Protein AF-A0A6N3XC35-F1 (afdb_monomer_lite)

Foldseek 3Di:
DDDPPDPDPPQDQFHKDFAQDQDQWWWAPDPPTDTDGSVQPDHGFIWGFHDDDPPRDTFTQTPRHTTD

Sequence (68 aa):
MEQADGPCPAFDTGALVRLIQTQPYLKTADPMPMLRPPDLVEMGDEGVVVELRPRNMLAVRFRRGTFL

Radius of gyration: 12.23 Å; chains: 1; bounding box: 24×36×21 Å

Organism: NCBI:txid1608213

Secondary structure (DSSP, 8-state):
------------TT-EEE-SS--SSEEB-SSS--EE-GGGS-TT-EEEEEEEE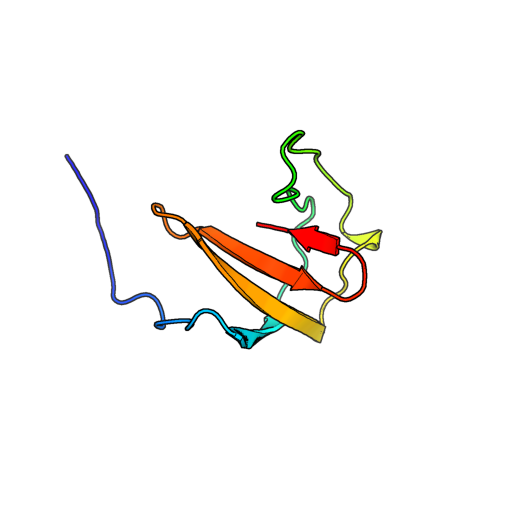TTTEEEEEETTEEE-

InterPro domains:
  IPR021495 Protein CHLORORESPIRATORY REDUCTION 42-like [PF11347] (14-68)
  IPR021495 Protein CHLORORESPIRATORY REDUCTION 42-like [PTHR36799] (12-68)

pLDDT: mean 72.87, std 12.89, range [39.62, 88.5]

Structure (mmCIF, N/CA/C/O backbone):
data_AF-A0A6N3XC35-F1
#
_entry.id   AF-A0A6N3XC35-F1
#
loop_
_atom_site.group_PDB
_atom_site.id
_atom_site.type_symbol
_atom_site.label_atom_id
_atom_site.label_alt_id
_atom_site.label_comp_id
_atom_site.label_asym_id
_atom_site.label_entity_id
_atom_site.label_seq_id
_atom_site.pdbx_PDB_ins_code
_atom_site.Cartn_x
_atom_site.Cartn_y
_atom_site.Cartn_z
_atom_site.occupancy
_atom_site.B_iso_or_equiv
_atom_site.auth_seq_id
_atom_site.auth_comp_id
_atom_site.auth_asym_id
_atom_site.auth_atom_id
_atom_site.pdbx_PDB_model_num
ATOM 1 N N . MET A 1 1 ? 6.884 25.762 11.512 1.00 51.66 1 MET A N 1
ATOM 2 C CA . MET A 1 1 ? 7.314 24.373 11.256 1.00 51.66 1 MET A CA 1
ATOM 3 C C . MET A 1 1 ? 6.290 23.460 11.904 1.00 51.66 1 MET A C 1
ATOM 5 O O . MET A 1 1 ? 5.698 23.884 12.885 1.00 51.66 1 MET A O 1
ATOM 9 N N . GLU A 1 2 ? 6.106 22.269 11.340 1.00 48.50 2 GLU A N 1
ATOM 10 C CA . GLU A 1 2 ? 5.227 21.178 11.790 1.00 48.50 2 GLU A CA 1
ATOM 11 C C . GLU A 1 2 ? 3.777 21.146 11.253 1.00 48.50 2 GLU A C 1
ATOM 13 O O . GLU A 1 2 ? 2.838 21.672 11.839 1.00 48.50 2 GLU A O 1
ATOM 18 N N . GLN A 1 3 ? 3.674 20.403 10.139 1.00 39.62 3 GLN A N 1
ATOM 19 C CA . GLN A 1 3 ? 2.608 19.461 9.761 1.00 39.62 3 GLN A CA 1
ATOM 20 C C . GLN A 1 3 ? 1.355 20.032 9.080 1.00 39.62 3 GLN A C 1
ATOM 22 O O . GLN A 1 3 ? 0.345 20.351 9.699 1.00 39.62 3 GLN A O 1
ATOM 27 N N . ALA A 1 4 ? 1.411 20.036 7.746 1.00 39.75 4 ALA A N 1
ATOM 28 C CA . ALA A 1 4 ? 0.237 19.999 6.887 1.00 39.75 4 ALA A CA 1
ATOM 29 C C . ALA A 1 4 ? -0.389 18.590 6.939 1.00 39.75 4 ALA A C 1
ATOM 31 O O . ALA A 1 4 ? -0.183 17.782 6.037 1.00 39.75 4 ALA A O 1
ATOM 32 N N . ASP A 1 5 ? -1.124 18.285 8.008 1.00 43.31 5 ASP A N 1
ATOM 33 C CA . ASP A 1 5 ? -2.058 17.157 8.028 1.00 43.31 5 ASP A CA 1
ATOM 34 C C . ASP A 1 5 ? -3.359 17.631 7.364 1.00 43.31 5 ASP A C 1
ATOM 36 O O . ASP A 1 5 ? -4.281 18.137 8.001 1.00 43.31 5 ASP A O 1
ATOM 40 N N . GLY A 1 6 ? -3.397 17.580 6.029 1.00 45.84 6 GLY A N 1
ATOM 41 C CA . GLY A 1 6 ? -4.687 17.484 5.348 1.00 45.84 6 GLY A CA 1
ATOM 42 C C . GLY A 1 6 ? -5.339 16.163 5.770 1.00 45.84 6 GLY A C 1
ATOM 43 O O . GLY A 1 6 ? -4.589 15.226 6.046 1.00 45.84 6 GLY A O 1
ATOM 44 N N . PRO A 1 7 ? -6.681 16.055 5.828 1.00 43.19 7 PRO A N 1
ATOM 45 C CA . PRO A 1 7 ? -7.354 14.834 6.255 1.00 43.19 7 PRO A CA 1
ATOM 46 C C . PRO A 1 7 ? -6.956 13.701 5.312 1.00 43.19 7 PRO A C 1
ATOM 48 O O . PRO A 1 7 ? -7.494 13.542 4.216 1.00 43.19 7 PRO A O 1
ATOM 51 N N . CYS A 1 8 ? -5.946 12.942 5.716 1.00 48.66 8 CYS A N 1
ATOM 52 C CA . CYS A 1 8 ? -5.563 11.732 5.031 1.00 48.66 8 CYS A CA 1
ATOM 53 C C . CYS A 1 8 ? -6.698 10.756 5.303 1.00 48.66 8 CYS A C 1
ATOM 55 O O . CYS A 1 8 ? -7.164 10.706 6.445 1.00 48.66 8 CYS A O 1
ATOM 57 N N . PRO A 1 9 ? -7.203 10.039 4.286 1.00 55.94 9 PRO A N 1
ATOM 58 C CA . PRO A 1 9 ? -8.253 9.058 4.507 1.00 55.94 9 PRO A CA 1
ATOM 59 C C . PRO A 1 9 ? -7.807 8.184 5.674 1.00 55.94 9 PRO A C 1
ATOM 61 O O . PRO A 1 9 ? -6.701 7.642 5.646 1.00 55.94 9 PRO A O 1
ATOM 64 N N . ALA A 1 10 ? -8.608 8.180 6.740 1.00 57.12 10 ALA A N 1
ATOM 65 C CA . ALA A 1 10 ? -8.330 7.439 7.954 1.00 57.12 10 ALA A CA 1
ATOM 66 C C . ALA A 1 10 ? -8.361 5.958 7.582 1.00 57.12 10 ALA A C 1
ATOM 68 O O . ALA A 1 10 ? -9.405 5.315 7.593 1.00 57.12 10 ALA A O 1
ATOM 69 N N . PHE A 1 11 ? -7.230 5.444 7.113 1.00 67.75 11 PHE A N 1
ATOM 70 C CA . PHE A 1 11 ? -7.051 4.024 6.949 1.00 67.75 11 PHE A CA 1
ATOM 71 C C . PHE A 1 11 ? -6.953 3.472 8.360 1.00 67.75 11 PHE A C 1
ATOM 73 O O . PHE A 1 11 ? -6.038 3.823 9.097 1.00 67.75 11 PHE A O 1
ATOM 80 N N . ASP A 1 12 ? -7.920 2.662 8.762 1.00 73.81 12 ASP A N 1
ATOM 81 C CA . ASP A 1 12 ? -7.847 1.959 10.031 1.00 73.81 12 ASP A CA 1
ATOM 82 C C . ASP A 1 12 ? -6.839 0.812 9.943 1.00 73.81 12 ASP A C 1
ATOM 84 O O . ASP A 1 12 ? -6.673 0.160 8.907 1.00 73.81 12 ASP A O 1
ATOM 88 N N . THR A 1 13 ? -6.180 0.516 11.057 1.00 80.25 13 THR A N 1
ATOM 89 C CA . THR A 1 13 ? -5.401 -0.713 11.190 1.00 80.25 13 THR A CA 1
ATOM 90 C C . THR A 1 13 ? -6.352 -1.910 11.062 1.00 80.25 13 THR A C 1
ATOM 92 O O . THR A 1 13 ? -7.270 -2.071 11.859 1.00 80.25 13 THR A O 1
ATOM 95 N N . GLY A 1 14 ? -6.152 -2.746 10.048 1.00 82.94 14 GLY A N 1
ATOM 96 C CA . GLY A 1 14 ? -7.041 -3.836 9.644 1.00 82.94 14 GLY A CA 1
ATOM 97 C C . GLY A 1 14 ? -7.858 -3.532 8.386 1.00 82.94 14 GLY A C 1
ATOM 98 O O . GLY A 1 14 ? -8.519 -4.434 7.872 1.00 82.94 14 GLY A O 1
ATOM 99 N N . ALA A 1 15 ? -7.797 -2.306 7.857 1.00 85.06 15 ALA A N 1
ATOM 100 C CA . ALA A 1 15 ? -8.462 -1.954 6.611 1.00 85.06 15 ALA A CA 1
ATOM 101 C C . ALA A 1 15 ? -7.812 -2.664 5.416 1.00 85.06 15 ALA A C 1
ATOM 103 O O . ALA A 1 15 ? -6.585 -2.736 5.297 1.00 85.06 15 ALA A O 1
ATOM 104 N N . LEU A 1 16 ? -8.657 -3.158 4.512 1.00 86.31 16 LEU A N 1
ATOM 105 C CA . LEU A 1 16 ? -8.236 -3.660 3.210 1.00 86.31 16 LEU A CA 1
ATOM 106 C C . LEU A 1 16 ? -7.990 -2.469 2.286 1.00 86.31 16 LEU A C 1
ATOM 108 O O . LEU A 1 16 ? -8.879 -1.652 2.051 1.00 86.31 16 LEU A O 1
ATOM 112 N N . VAL A 1 17 ? -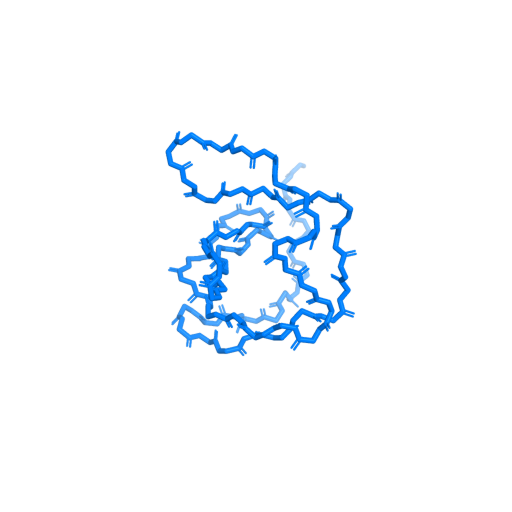6.777 -2.381 1.761 1.00 85.25 17 VAL A N 1
ATOM 113 C CA . VAL A 1 17 ? -6.363 -1.366 0.797 1.00 85.25 17 VAL A CA 1
ATOM 114 C C . VAL A 1 17 ? -5.893 -2.052 -0.471 1.00 85.25 17 VAL A C 1
ATOM 116 O O . VAL A 1 17 ? -5.293 -3.121 -0.435 1.00 85.25 17 VAL A O 1
ATOM 119 N N . ARG A 1 18 ? -6.155 -1.428 -1.614 1.00 86.44 18 ARG A N 1
ATOM 120 C CA . ARG A 1 18 ? -5.705 -1.931 -2.910 1.00 86.44 18 ARG A CA 1
ATOM 121 C C . ARG A 1 18 ? -4.678 -0.983 -3.491 1.00 86.44 18 ARG A C 1
ATOM 123 O O . ARG A 1 18 ? -4.912 0.227 -3.527 1.00 86.44 18 ARG A O 1
ATOM 130 N N . LEU A 1 19 ? -3.563 -1.522 -3.971 1.00 81.94 19 LEU A N 1
ATOM 131 C CA . LEU A 1 19 ? -2.515 -0.718 -4.576 1.00 81.94 19 LEU A CA 1
ATOM 132 C C . LEU A 1 19 ? -3.005 -0.151 -5.915 1.00 81.94 19 LEU A C 1
ATOM 134 O O . LEU A 1 19 ? -3.138 -0.871 -6.898 1.00 81.94 19 LEU A O 1
ATOM 138 N N . ILE A 1 20 ? -3.283 1.151 -5.964 1.00 83.75 20 ILE A N 1
ATOM 139 C CA . ILE A 1 20 ? -3.736 1.826 -7.193 1.00 83.75 20 ILE A CA 1
ATOM 140 C C . ILE A 1 20 ? -2.582 2.254 -8.105 1.00 83.75 20 ILE A C 1
ATOM 142 O O . ILE A 1 20 ? -2.805 2.543 -9.274 1.00 83.75 20 ILE A O 1
ATOM 146 N N . GLN A 1 21 ? -1.361 2.328 -7.575 1.00 79.38 21 GLN A N 1
ATOM 147 C CA . GLN A 1 21 ? -0.159 2.715 -8.309 1.00 79.38 21 GLN A CA 1
ATOM 148 C C . GLN A 1 21 ? 1.038 1.938 -7.772 1.00 79.38 21 GLN A C 1
ATOM 150 O O . GLN A 1 21 ? 1.332 1.989 -6.579 1.00 79.38 21 GLN A O 1
ATOM 155 N N . THR A 1 22 ? 1.759 1.262 -8.660 1.00 72.75 22 THR A N 1
ATOM 156 C CA . THR A 1 22 ? 3.032 0.620 -8.328 1.00 72.75 22 THR A CA 1
ATOM 157 C C . THR A 1 22 ? 4.115 1.665 -8.136 1.00 72.75 22 THR A C 1
ATOM 159 O O . THR A 1 22 ? 4.391 2.457 -9.036 1.00 72.75 22 THR A O 1
ATOM 162 N N . GLN A 1 23 ? 4.752 1.655 -6.970 1.00 69.25 23 GLN A N 1
ATOM 163 C CA . GLN A 1 23 ? 5.945 2.456 -6.722 1.00 69.25 23 GLN A CA 1
ATOM 164 C C . GLN A 1 23 ? 7.171 1.710 -7.262 1.00 69.25 23 GLN A C 1
ATOM 166 O O . GLN A 1 23 ? 7.278 0.507 -7.044 1.00 69.25 23 GLN A O 1
ATOM 171 N N . PRO A 1 24 ? 8.134 2.389 -7.911 1.00 73.19 24 PRO A N 1
ATOM 172 C CA . PRO A 1 24 ? 9.333 1.744 -8.455 1.00 73.19 24 PRO A CA 1
ATOM 173 C C . PRO A 1 24 ? 10.238 1.125 -7.381 1.00 73.19 24 PRO A C 1
ATOM 175 O O . PRO A 1 24 ? 11.138 0.362 -7.717 1.00 73.19 24 PRO A O 1
ATOM 178 N N . TYR A 1 25 ? 10.006 1.446 -6.106 1.00 70.69 25 TYR A N 1
ATOM 179 C CA . TYR A 1 25 ? 10.661 0.840 -4.956 1.00 70.69 25 TYR A CA 1
ATOM 180 C C . TYR A 1 25 ? 9.679 0.814 -3.782 1.00 70.69 25 TYR A C 1
ATOM 182 O O . TYR A 1 25 ? 9.107 1.848 -3.442 1.00 70.69 25 TYR A O 1
ATOM 190 N N . LEU A 1 26 ? 9.511 -0.347 -3.149 1.00 76.12 26 LEU A N 1
ATOM 191 C CA . LEU A 1 26 ? 8.745 -0.495 -1.911 1.00 76.12 26 LEU A CA 1
ATOM 192 C C . LEU A 1 26 ? 9.707 -0.662 -0.739 1.00 76.12 26 LEU A C 1
ATOM 194 O O . LEU A 1 26 ? 10.677 -1.419 -0.824 1.00 76.12 26 LEU A O 1
ATOM 198 N N . LYS A 1 27 ? 9.441 0.014 0.376 1.00 76.50 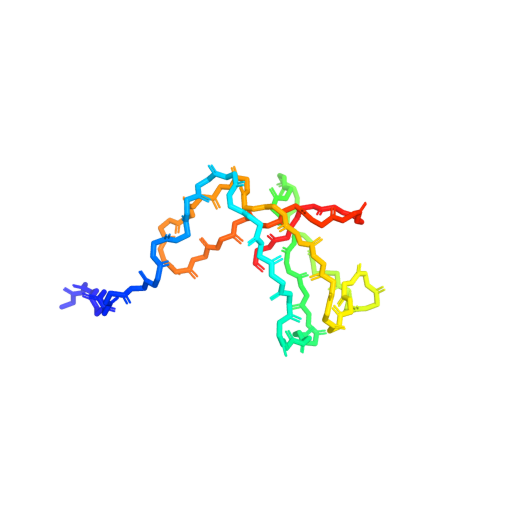27 LYS A N 1
ATOM 199 C CA . LYS A 1 27 ? 10.255 -0.117 1.587 1.00 76.50 27 LYS A CA 1
ATOM 200 C C . LYS A 1 27 ? 9.591 -1.104 2.538 1.00 76.50 27 LYS A C 1
ATOM 202 O O . LYS A 1 27 ? 8.414 -0.959 2.828 1.00 76.50 27 LYS A O 1
ATOM 207 N N . THR A 1 28 ? 10.307 -2.109 3.036 1.00 76.75 28 THR A N 1
ATOM 208 C CA . THR A 1 28 ? 9.718 -3.042 4.014 1.00 76.75 28 THR A CA 1
ATOM 209 C C . THR A 1 28 ? 9.588 -2.414 5.400 1.00 76.75 28 THR A C 1
ATOM 211 O O . THR A 1 28 ? 10.453 -1.648 5.827 1.00 76.75 28 THR A O 1
ATOM 214 N N . ALA A 1 29 ? 8.535 -2.798 6.126 1.00 69.19 29 ALA A N 1
ATOM 215 C CA . ALA A 1 29 ? 8.314 -2.437 7.533 1.00 69.19 29 ALA A CA 1
ATOM 216 C C . ALA A 1 29 ? 9.067 -3.355 8.524 1.00 69.19 29 ALA A C 1
ATOM 218 O O . ALA A 1 29 ? 8.707 -3.448 9.694 1.00 69.19 29 ALA A O 1
ATOM 219 N N . ASP A 1 30 ? 10.069 -4.089 8.041 1.00 66.75 30 ASP A N 1
ATOM 220 C CA . ASP A 1 30 ? 10.850 -5.044 8.830 1.00 66.75 30 ASP A CA 1
ATOM 221 C C . ASP A 1 30 ? 11.927 -4.309 9.662 1.00 66.75 30 ASP A C 1
ATOM 223 O O . ASP A 1 30 ? 12.390 -3.248 9.226 1.00 66.75 30 ASP A O 1
ATOM 227 N N . PRO A 1 31 ? 12.364 -4.833 10.829 1.00 52.28 31 PRO A N 1
ATOM 228 C CA . PRO A 1 31 ? 13.495 -4.294 11.596 1.00 52.28 31 PRO A CA 1
ATOM 229 C C . PRO A 1 31 ? 14.757 -4.026 10.760 1.00 52.28 31 PRO A C 1
ATOM 231 O O . PRO A 1 31 ? 15.547 -3.155 11.126 1.00 52.28 31 PRO A O 1
ATOM 234 N N . MET A 1 32 ? 14.930 -4.707 9.621 1.00 69.44 32 MET A N 1
ATOM 235 C CA . MET A 1 32 ? 15.848 -4.285 8.560 1.00 69.44 32 MET A CA 1
ATOM 236 C C . MET A 1 32 ? 15.055 -3.715 7.370 1.00 69.44 32 MET A C 1
ATOM 238 O O . MET A 1 32 ? 14.622 -4.475 6.499 1.00 69.44 32 MET A O 1
ATOM 242 N N . PRO A 1 33 ? 14.853 -2.385 7.285 1.00 62.84 33 PRO A N 1
ATOM 243 C CA . PRO A 1 33 ? 14.131 -1.791 6.169 1.00 62.84 33 PRO A CA 1
ATOM 244 C C . PRO A 1 33 ? 14.946 -1.959 4.885 1.00 62.84 33 PRO A C 1
ATOM 246 O O . PRO A 1 33 ? 15.974 -1.309 4.691 1.00 62.84 33 PRO A O 1
ATOM 249 N N . MET A 1 34 ? 14.476 -2.830 3.997 1.00 78.75 34 MET A N 1
ATOM 250 C CA . MET A 1 34 ? 15.085 -3.087 2.698 1.00 78.75 34 MET A CA 1
ATOM 251 C C . MET A 1 34 ? 14.230 -2.473 1.594 1.00 78.75 34 MET A C 1
ATOM 253 O O . MET A 1 34 ? 12.998 -2.491 1.653 1.00 78.75 34 MET A O 1
ATOM 257 N N . LEU A 1 35 ? 14.897 -1.948 0.567 1.00 74.62 35 LEU A N 1
ATOM 258 C CA . LEU A 1 35 ? 14.249 -1.566 -0.681 1.00 74.62 35 LEU A CA 1
ATOM 259 C C . LEU A 1 35 ? 13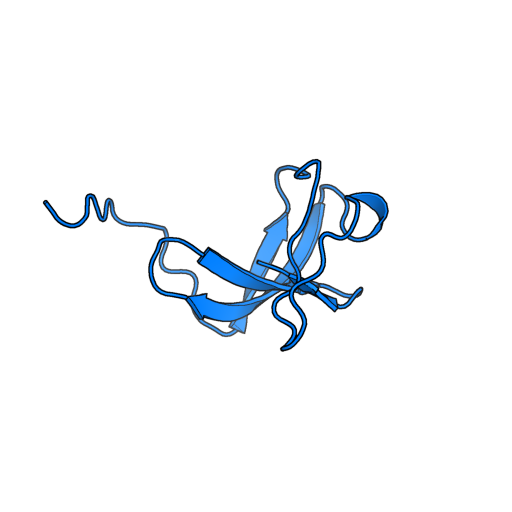.996 -2.837 -1.487 1.00 74.62 35 LEU A C 1
ATOM 261 O O . LEU A 1 35 ? 14.924 -3.529 -1.903 1.00 74.62 35 LEU A O 1
ATOM 265 N N . ARG A 1 36 ? 12.724 -3.159 -1.663 1.00 71.88 36 ARG A N 1
ATOM 266 C CA . ARG A 1 36 ? 12.244 -4.275 -2.466 1.00 71.88 36 ARG A CA 1
ATOM 267 C C . ARG A 1 36 ? 11.770 -3.721 -3.817 1.00 71.88 36 ARG A C 1
ATOM 269 O O . ARG A 1 36 ? 11.143 -2.659 -3.846 1.00 71.88 36 ARG A O 1
ATOM 276 N N . PRO A 1 37 ? 12.066 -4.397 -4.937 1.00 75.62 37 PRO A N 1
ATOM 277 C CA . PRO A 1 37 ? 11.537 -3.994 -6.234 1.00 75.62 37 PRO A CA 1
ATOM 278 C C . PRO A 1 37 ? 10.000 -4.145 -6.295 1.00 75.62 37 PRO A C 1
ATOM 280 O O . PRO A 1 37 ? 9.441 -4.953 -5.545 1.00 75.62 37 PRO A O 1
ATOM 283 N N . PRO A 1 38 ? 9.319 -3.417 -7.205 1.00 69.62 38 PRO A N 1
ATOM 284 C CA . PRO A 1 38 ? 7.872 -3.492 -7.447 1.00 69.62 38 PRO A CA 1
ATOM 285 C C . PRO A 1 38 ? 7.399 -4.876 -7.865 1.00 69.62 38 PRO A C 1
ATOM 287 O O . PRO A 1 38 ? 6.225 -5.175 -7.735 1.00 69.62 38 PRO A O 1
ATOM 290 N N . ASP A 1 39 ? 8.309 -5.745 -8.304 1.00 70.62 39 ASP A N 1
ATOM 291 C CA . ASP A 1 39 ? 8.022 -7.149 -8.618 1.00 70.62 39 ASP A CA 1
ATOM 292 C C . ASP A 1 39 ? 7.358 -7.906 -7.447 1.00 70.62 39 ASP A C 1
ATOM 294 O O . ASP A 1 39 ? 6.715 -8.937 -7.627 1.00 70.62 39 ASP A O 1
ATOM 298 N N . LEU A 1 40 ? 7.493 -7.396 -6.216 1.00 70.50 40 LEU A N 1
ATOM 299 C CA . LEU A 1 40 ? 6.840 -7.982 -5.050 1.00 70.50 40 LEU A CA 1
ATOM 300 C C . LEU A 1 40 ? 5.380 -7.565 -4.854 1.00 70.50 40 LEU A C 1
ATOM 302 O O . LEU A 1 40 ? 4.669 -8.306 -4.174 1.00 70.50 40 LEU A O 1
ATOM 306 N N . VAL A 1 41 ? 4.954 -6.415 -5.383 1.00 74.69 41 VAL A N 1
ATOM 307 C CA . VAL A 1 41 ? 3.585 -5.901 -5.242 1.00 74.69 41 VAL A CA 1
ATOM 308 C C . VAL A 1 41 ? 3.186 -5.176 -6.525 1.00 74.69 41 VAL A C 1
ATOM 310 O O . VAL A 1 41 ? 3.712 -4.108 -6.842 1.00 74.69 41 VAL A O 1
ATOM 313 N N . GLU A 1 42 ? 2.227 -5.745 -7.246 1.00 77.81 42 GLU A N 1
ATOM 314 C CA . GLU A 1 42 ? 1.743 -5.207 -8.515 1.00 77.81 42 GLU A CA 1
ATOM 315 C C . GLU A 1 42 ? 0.536 -4.275 -8.331 1.00 77.81 42 GLU A C 1
ATOM 317 O O . GLU A 1 42 ? -0.098 -4.205 -7.276 1.00 77.81 42 GLU A O 1
ATOM 322 N N . MET A 1 43 ? 0.200 -3.519 -9.376 1.00 81.69 43 MET A N 1
ATOM 323 C CA . MET A 1 43 ? -0.978 -2.657 -9.360 1.00 81.69 43 MET A CA 1
ATOM 324 C C . MET A 1 43 ? -2.224 -3.541 -9.286 1.00 81.69 43 MET A C 1
ATOM 326 O O . MET A 1 43 ? -2.394 -4.455 -10.086 1.00 81.69 43 MET A O 1
ATOM 330 N N . GLY A 1 44 ? -3.115 -3.243 -8.347 1.00 82.62 44 GLY A N 1
ATOM 331 C CA . GLY A 1 44 ? -4.296 -4.051 -8.067 1.00 82.62 44 GLY A CA 1
ATOM 332 C C . GLY A 1 44 ? -4.096 -5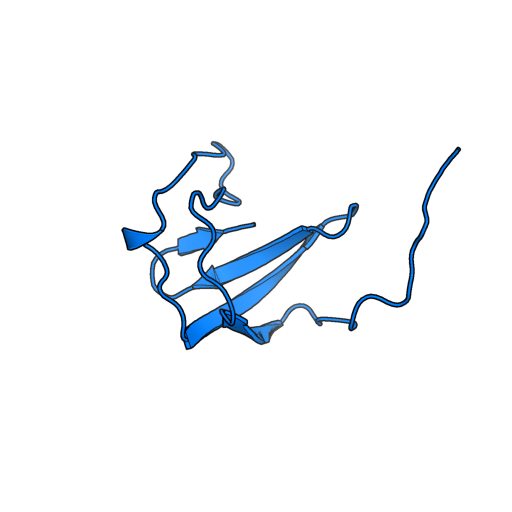.075 -6.954 1.00 82.62 44 GLY A C 1
ATOM 333 O O . GLY A 1 44 ? -5.093 -5.659 -6.536 1.00 82.62 44 GLY A O 1
ATOM 334 N N . ASP A 1 45 ? -2.875 -5.247 -6.434 1.00 84.44 45 ASP A N 1
ATOM 335 C CA . ASP A 1 45 ? -2.635 -6.123 -5.287 1.00 84.44 45 ASP A CA 1
ATOM 336 C C . ASP A 1 45 ? -3.337 -5.566 -4.041 1.00 84.44 45 ASP A C 1
ATOM 338 O O . ASP A 1 45 ? -3.325 -4.358 -3.767 1.00 84.44 45 ASP A O 1
ATOM 342 N N . GLU A 1 46 ? -3.988 -6.456 -3.301 1.00 87.12 46 GLU A N 1
ATOM 343 C CA . GLU A 1 46 ? -4.724 -6.122 -2.087 1.00 87.12 46 GLU A CA 1
ATOM 344 C C . GLU A 1 46 ? -3.858 -6.415 -0.861 1.00 87.12 46 GLU A C 1
ATOM 346 O O . GLU A 1 46 ? -3.295 -7.500 -0.695 1.00 87.12 46 GLU A O 1
ATOM 351 N N . GLY A 1 47 ? -3.764 -5.429 0.021 1.00 87.50 47 GLY A N 1
ATOM 352 C CA . GLY A 1 47 ? -3.031 -5.506 1.269 1.00 87.50 47 GLY A CA 1
ATOM 353 C C . GLY A 1 47 ? -3.900 -5.100 2.451 1.00 87.50 47 GLY A C 1
ATOM 354 O O . GLY A 1 47 ? -4.929 -4.445 2.308 1.00 87.50 47 GLY A O 1
ATOM 355 N N . VAL A 1 48 ? -3.481 -5.499 3.644 1.00 88.50 48 VAL A N 1
ATOM 356 C CA . VAL A 1 48 ? -4.128 -5.115 4.901 1.00 88.50 48 VAL A CA 1
ATOM 357 C C . VAL A 1 48 ? -3.241 -4.116 5.612 1.00 88.50 48 VAL A C 1
ATOM 359 O O . VAL A 1 48 ? -2.060 -4.384 5.822 1.00 88.50 48 VAL A O 1
ATOM 362 N N . VAL A 1 49 ? -3.788 -2.984 6.030 1.00 87.75 49 VAL A N 1
ATOM 363 C CA . VAL A 1 49 ? -3.047 -2.027 6.853 1.00 87.75 49 VAL A CA 1
ATOM 364 C C . VAL A 1 49 ? -2.785 -2.664 8.214 1.00 87.75 49 VAL A C 1
ATOM 366 O O . VAL A 1 49 ? -3.714 -2.977 8.944 1.00 87.75 49 VAL A O 1
ATOM 369 N N . VAL A 1 50 ? -1.528 -2.905 8.563 1.00 86.31 50 VAL A N 1
ATOM 370 C CA . VAL A 1 50 ? -1.140 -3.496 9.854 1.00 86.31 50 VAL A CA 1
ATOM 371 C C . VAL A 1 50 ? -0.602 -2.466 10.831 1.00 86.31 50 VAL A C 1
ATOM 373 O O . VAL A 1 50 ? -0.561 -2.738 12.027 1.00 86.31 50 VAL A O 1
ATOM 376 N N . GLU A 1 51 ? -0.213 -1.285 10.351 1.00 81.19 51 GLU A N 1
ATOM 377 C CA . GLU A 1 51 ? 0.276 -0.214 11.210 1.00 81.19 51 GLU A CA 1
ATOM 378 C C . GLU A 1 51 ? 0.120 1.154 10.544 1.00 81.19 51 GLU A C 1
ATOM 380 O O . GLU A 1 51 ? 0.357 1.308 9.347 1.00 81.19 51 GLU A O 1
ATOM 385 N N . LEU A 1 52 ? -0.218 2.162 11.342 1.00 80.75 52 LEU A N 1
ATOM 386 C CA . LEU A 1 52 ? -0.253 3.561 10.927 1.00 80.75 52 LEU A CA 1
ATOM 387 C C . LEU A 1 52 ? 0.977 4.249 11.510 1.00 80.75 52 LEU A C 1
ATOM 389 O O . LEU A 1 52 ? 1.116 4.351 12.731 1.00 80.75 52 LEU A O 1
ATOM 393 N N . ARG A 1 53 ? 1.901 4.691 10.657 1.00 73.56 53 ARG A N 1
ATOM 394 C CA . ARG A 1 53 ? 3.103 5.401 11.099 1.00 73.56 53 ARG A CA 1
ATOM 395 C C . ARG A 1 53 ? 2.845 6.910 11.048 1.00 73.56 53 ARG A C 1
ATOM 397 O O . ARG A 1 53 ? 2.250 7.403 10.086 1.00 73.56 53 ARG A O 1
ATOM 404 N N . PRO A 1 54 ? 3.333 7.678 12.039 1.00 63.44 54 PRO A N 1
ATOM 405 C CA . PRO A 1 54 ? 3.364 9.130 11.912 1.00 63.44 54 PRO A CA 1
ATOM 406 C C . PRO A 1 54 ? 4.189 9.491 10.669 1.00 63.44 54 PRO A C 1
ATOM 408 O O . PRO A 1 54 ? 5.179 8.804 10.400 1.00 63.44 54 PRO A O 1
ATOM 411 N N . ARG A 1 55 ? 3.803 10.564 9.950 1.00 66.06 55 ARG A N 1
ATOM 412 C CA . ARG A 1 55 ? 4.414 11.056 8.686 1.00 66.06 55 ARG A CA 1
ATOM 413 C C . ARG A 1 55 ? 3.815 10.487 7.386 1.00 66.06 55 ARG A C 1
ATOM 415 O O . ARG A 1 55 ? 4.544 10.316 6.413 1.00 66.06 55 ARG A O 1
ATOM 422 N N . ASN A 1 56 ? 2.505 10.215 7.368 1.00 68.06 5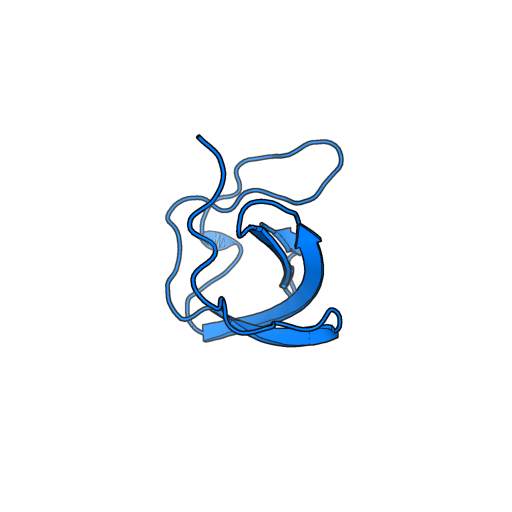6 ASN A N 1
ATOM 423 C CA . ASN A 1 56 ? 1.758 9.741 6.187 1.00 68.06 56 ASN A CA 1
ATOM 424 C C . ASN A 1 56 ? 2.231 8.387 5.635 1.00 68.06 56 ASN A C 1
ATOM 426 O O . ASN A 1 56 ? 2.062 8.103 4.452 1.00 68.06 56 ASN A O 1
ATOM 430 N N . MET A 1 57 ? 2.833 7.555 6.483 1.00 72.06 57 MET A N 1
ATOM 431 C CA . MET A 1 57 ? 3.308 6.230 6.102 1.00 72.06 57 MET A CA 1
ATOM 432 C C . MET A 1 57 ? 2.378 5.168 6.684 1.00 72.06 57 MET A C 1
ATOM 434 O O . MET A 1 57 ? 1.963 5.254 7.839 1.00 72.06 57 MET A O 1
ATOM 438 N N . LEU A 1 58 ? 2.062 4.148 5.896 1.00 79.75 58 LEU A N 1
ATOM 439 C CA . LEU A 1 58 ? 1.149 3.076 6.283 1.00 79.75 58 LEU A CA 1
ATOM 440 C C . LEU A 1 58 ? 1.889 1.763 6.097 1.00 79.75 58 LEU A C 1
ATOM 442 O O . LEU A 1 58 ? 2.324 1.466 4.992 1.00 79.75 58 LEU A O 1
ATOM 446 N N . ALA A 1 59 ? 2.025 0.961 7.148 1.00 84.00 59 ALA A N 1
ATOM 447 C CA . ALA A 1 59 ? 2.513 -0.394 6.973 1.00 84.00 59 ALA A CA 1
ATOM 448 C C . ALA A 1 59 ? 1.367 -1.244 6.430 1.00 84.00 59 ALA A C 1
ATOM 450 O O . ALA A 1 59 ? 0.409 -1.548 7.139 1.00 84.00 59 ALA A O 1
ATOM 451 N N . VAL A 1 60 ? 1.467 -1.632 5.169 1.00 85.31 60 VAL A N 1
ATOM 452 C CA . VAL A 1 60 ? 0.516 -2.491 4.479 1.00 85.31 60 VAL A CA 1
ATOM 453 C C . VAL A 1 60 ? 1.126 -3.878 4.320 1.00 85.31 60 VAL A C 1
ATOM 455 O O . VAL A 1 60 ? 2.190 -4.063 3.729 1.00 85.31 60 VAL A O 1
ATOM 458 N N . ARG A 1 61 ? 0.446 -4.886 4.860 1.00 86.19 61 ARG A N 1
ATOM 459 C CA . ARG A 1 61 ? 0.766 -6.297 4.680 1.00 86.19 61 ARG A CA 1
ATOM 460 C C . ARG A 1 61 ? 0.080 -6.825 3.431 1.00 86.19 61 ARG A C 1
ATOM 462 O O . ARG A 1 61 ? -1.117 -7.095 3.436 1.00 86.19 61 ARG A O 1
ATOM 469 N N . PHE A 1 62 ? 0.868 -7.016 2.389 1.00 84.19 62 PHE A N 1
ATOM 470 C CA . PHE A 1 62 ? 0.484 -7.714 1.168 1.00 84.19 62 PHE A CA 1
ATOM 471 C C . PHE A 1 62 ? 0.740 -9.221 1.309 1.00 84.19 62 PHE A C 1
ATOM 473 O O . PHE A 1 62 ? 1.358 -9.685 2.276 1.00 84.19 62 PHE A O 1
ATOM 480 N N . ARG A 1 63 ? 0.326 -10.020 0.315 1.00 79.31 63 ARG A N 1
ATOM 481 C CA . ARG A 1 63 ? 0.599 -11.474 0.298 1.00 79.31 63 ARG A CA 1
ATOM 482 C C . ARG A 1 63 ? 2.092 -11.810 0.369 1.00 79.31 63 ARG A C 1
ATOM 484 O O . ARG A 1 63 ? 2.446 -12.862 0.898 1.00 79.31 63 ARG A O 1
ATOM 491 N N . ARG A 1 64 ? 2.948 -10.928 -0.154 1.00 75.31 64 ARG A N 1
ATOM 492 C CA . ARG A 1 64 ? 4.405 -11.110 -0.269 1.00 75.31 64 ARG A CA 1
ATOM 493 C C . ARG A 1 64 ? 5.196 -10.624 0.958 1.00 75.31 64 ARG A C 1
ATOM 495 O O . ARG A 1 64 ? 6.373 -10.954 1.073 1.00 75.31 64 ARG A O 1
ATOM 502 N N . GLY A 1 65 ? 4.585 -9.844 1.857 1.00 80.00 65 GLY A N 1
ATOM 503 C CA . GLY A 1 65 ? 5.259 -9.239 3.015 1.00 80.00 65 GLY A CA 1
ATOM 504 C C . GLY A 1 65 ? 4.604 -7.940 3.494 1.00 80.00 65 GLY A C 1
ATOM 505 O O . GLY A 1 65 ? 3.545 -7.560 3.004 1.00 80.00 65 GLY A O 1
ATOM 506 N N . THR A 1 66 ? 5.241 -7.253 4.445 1.00 82.50 66 THR A N 1
ATOM 507 C CA . THR A 1 66 ? 4.782 -5.952 4.965 1.00 82.50 66 THR A CA 1
ATOM 508 C C . THR A 1 66 ? 5.649 -4.814 4.430 1.00 82.50 66 THR A C 1
ATOM 510 O O . THR A 1 66 ? 6.875 -4.840 4.573 1.00 82.50 66 THR A O 1
ATOM 513 N N . PHE A 1 67 ? 5.009 -3.810 3.839 1.00 81.69 67 PHE A N 1
ATOM 514 C CA . PHE A 1 67 ? 5.633 -2.697 3.126 1.00 81.69 67 PHE A CA 1
ATOM 515 C C . PHE A 1 67 ? 5.070 -1.356 3.610 1.00 81.69 67 PHE A C 1
ATOM 517 O O . PHE A 1 67 ? 4.006 -1.339 4.216 1.00 81.69 67 PHE A O 1
ATOM 524 N N . LEU A 1 68 ? 5.800 -0.266 3.383 1.00 79.81 68 LEU A N 1
ATOM 525 C CA . LEU A 1 68 ? 5.503 1.108 3.803 1.00 79.81 68 LEU A CA 1
ATOM 526 C C . LEU A 1 68 ? 5.286 2.033 2.606 1.00 79.81 68 LEU A C 1
ATOM 528 O O . LEU A 1 68 ? 5.983 1.817 1.584 1.00 79.81 68 LEU A O 1
#